Protein AF-A0A6I2SSJ2-F1 (afdb_monomer)

Structure (mmCIF, N/CA/C/O backbone):
data_AF-A0A6I2SSJ2-F1
#
_entry.id   AF-A0A6I2SSJ2-F1
#
loop_
_atom_site.group_PDB
_atom_site.id
_atom_site.type_symbol
_atom_site.label_atom_id
_atom_site.label_alt_id
_atom_site.label_comp_id
_atom_site.label_asym_id
_atom_site.label_entity_id
_atom_site.label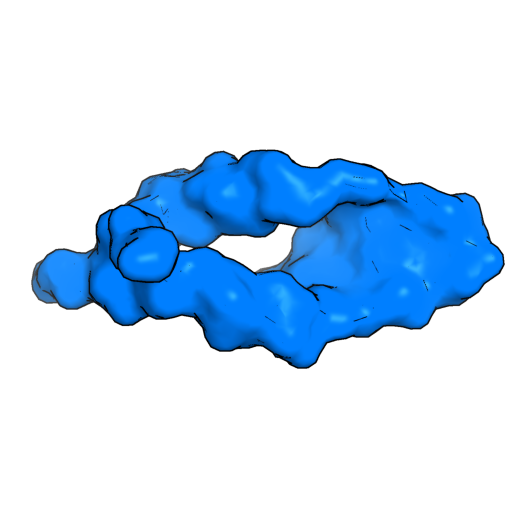_seq_id
_atom_site.pdbx_PDB_ins_code
_atom_site.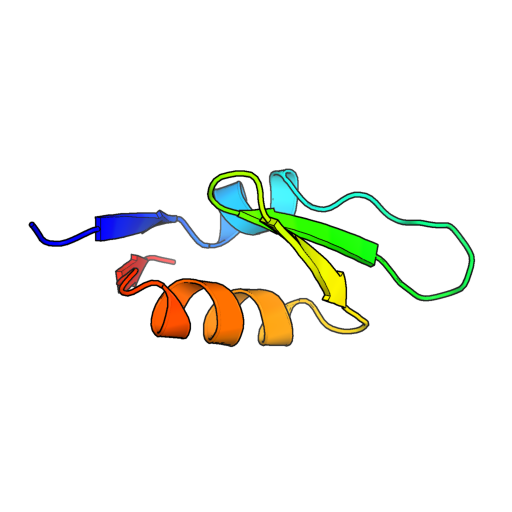Cartn_x
_atom_site.Cartn_y
_atom_site.Cartn_z
_atom_site.occupancy
_atom_site.B_iso_or_equiv
_atom_sit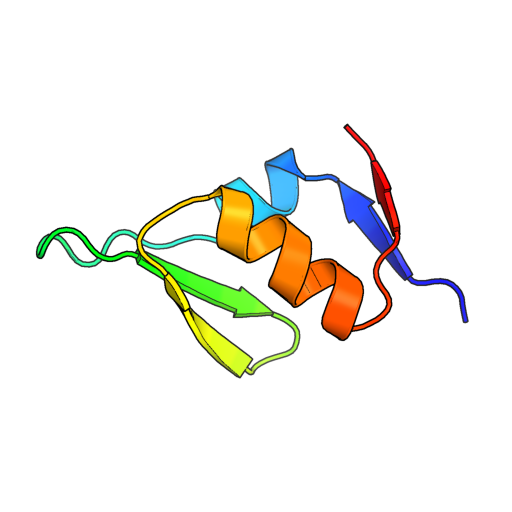e.auth_seq_id
_atom_site.auth_comp_id
_atom_site.auth_asym_id
_atom_site.auth_atom_id
_atom_site.pdbx_PDB_model_num
ATOM 1 N N . MET A 1 1 ? -12.214 -4.663 15.615 1.00 73.75 1 MET A N 1
ATOM 2 C CA . MET A 1 1 ? -12.201 -3.217 15.302 1.00 73.75 1 MET A CA 1
ATOM 3 C C . MET A 1 1 ? -12.139 -3.089 13.793 1.00 73.75 1 MET A C 1
ATOM 5 O 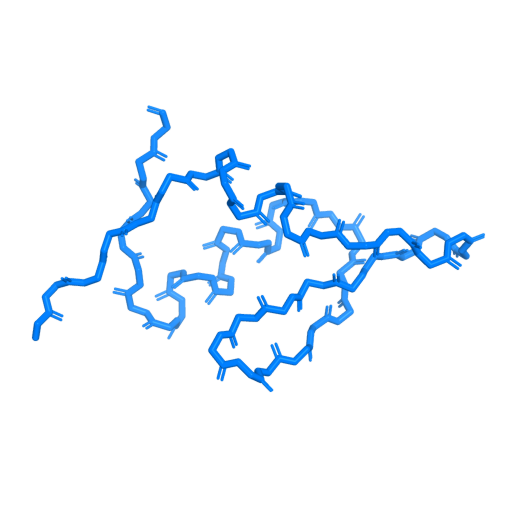O . MET A 1 1 ? -11.336 -3.796 13.201 1.00 73.75 1 MET A O 1
ATOM 9 N N . VAL A 1 2 ? -13.002 -2.279 13.180 1.00 80.31 2 VAL A N 1
ATOM 10 C CA . VAL A 1 2 ? -12.916 -1.996 11.739 1.00 80.31 2 VAL A CA 1
ATOM 11 C C . VAL A 1 2 ? -11.771 -1.006 11.529 1.00 80.31 2 VAL A C 1
ATOM 13 O O . VAL A 1 2 ? -11.737 0.017 12.213 1.00 80.31 2 VAL A O 1
ATOM 16 N N . LYS A 1 3 ? -10.823 -1.330 10.645 1.00 86.50 3 LYS A N 1
ATOM 17 C CA . LYS A 1 3 ? -9.751 -0.416 10.238 1.00 86.50 3 LYS A CA 1
ATOM 18 C C . LYS A 1 3 ? -10.181 0.255 8.936 1.00 86.50 3 LYS A C 1
ATOM 20 O O . LYS A 1 3 ? -10.572 -0.438 8.004 1.00 86.50 3 LYS A O 1
ATOM 25 N N . THR A 1 4 ? -10.110 1.577 8.865 1.00 90.62 4 THR A N 1
ATOM 26 C CA . THR A 1 4 ? -10.438 2.337 7.650 1.00 90.62 4 THR A CA 1
ATOM 27 C C . THR A 1 4 ? -9.228 3.172 7.268 1.00 90.62 4 THR A C 1
ATOM 29 O O . THR A 1 4 ? -8.613 3.778 8.144 1.00 90.62 4 THR A O 1
ATOM 32 N N . ALA A 1 5 ? -8.875 3.192 5.985 1.00 89.69 5 ALA A N 1
ATOM 33 C CA . ALA A 1 5 ? -7.789 4.018 5.465 1.00 89.69 5 ALA A CA 1
ATOM 34 C C . ALA A 1 5 ? -8.209 4.692 4.159 1.00 89.69 5 ALA A C 1
ATOM 36 O O . ALA A 1 5 ? -8.864 4.071 3.320 1.00 89.69 5 ALA A O 1
ATOM 37 N N . LEU A 1 6 ? -7.808 5.953 3.996 1.00 92.38 6 LEU A N 1
ATOM 38 C CA . LEU A 1 6 ? -7.918 6.654 2.724 1.00 92.38 6 LEU A CA 1
ATOM 39 C C . LEU A 1 6 ? -6.832 6.135 1.786 1.00 92.38 6 LEU A C 1
ATOM 41 O O . LEU A 1 6 ? -5.660 6.087 2.167 1.00 92.38 6 LEU A O 1
ATOM 45 N N . PHE A 1 7 ? -7.220 5.738 0.576 1.00 90.50 7 PHE A N 1
ATOM 46 C CA . PHE A 1 7 ? -6.279 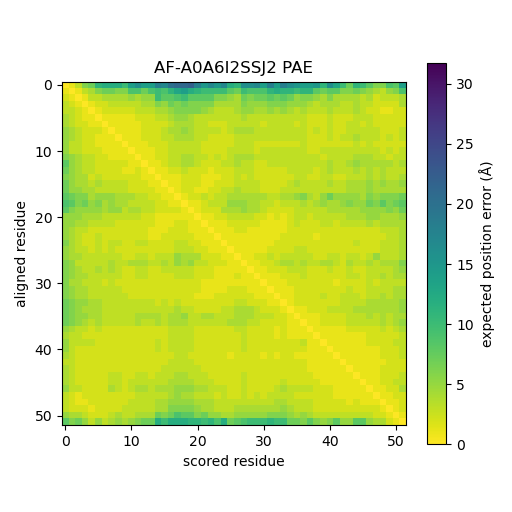5.190 -0.396 1.00 90.50 7 PHE A CA 1
ATOM 47 C C . PHE A 1 7 ? -5.159 6.186 -0.719 1.00 90.50 7 PHE A C 1
ATOM 49 O O . PHE A 1 7 ? -3.995 5.801 -0.739 1.00 90.50 7 PHE A O 1
ATOM 56 N N . GLU A 1 8 ? -5.488 7.471 -0.859 1.00 89.94 8 GLU A N 1
ATOM 57 C CA . GLU A 1 8 ? -4.514 8.538 -1.115 1.00 89.94 8 GLU A CA 1
ATOM 58 C C . GLU A 1 8 ? -3.432 8.608 -0.029 1.00 89.94 8 GLU A C 1
ATOM 60 O O . GLU A 1 8 ? -2.245 8.630 -0.338 1.00 89.94 8 GLU A O 1
ATOM 65 N N . THR A 1 9 ? -3.811 8.511 1.248 1.00 90.31 9 THR A N 1
ATOM 66 C CA . THR A 1 9 ? -2.849 8.503 2.363 1.00 90.31 9 THR A CA 1
ATOM 67 C C . THR A 1 9 ? -1.937 7.274 2.338 1.00 90.31 9 THR A C 1
ATOM 69 O O . THR A 1 9 ? -0.777 7.348 2.740 1.00 90.31 9 THR A O 1
ATOM 72 N N . LEU A 1 10 ? -2.431 6.124 1.864 1.00 91.12 10 LEU A N 1
ATOM 73 C CA . LEU A 1 10 ? -1.585 4.941 1.696 1.00 91.12 10 LEU A CA 1
ATOM 74 C C . LEU A 1 10 ? -0.571 5.146 0.567 1.00 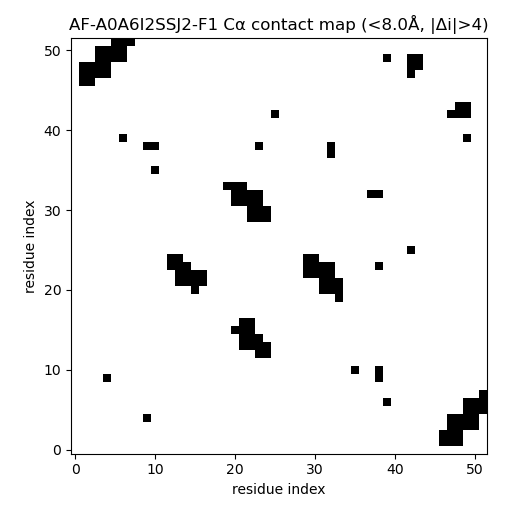91.12 10 LEU A C 1
ATOM 76 O O . LEU A 1 10 ? 0.582 4.755 0.724 1.00 91.12 10 LEU A O 1
ATOM 80 N N . ILE A 1 11 ? -0.973 5.793 -0.526 1.00 90.25 11 ILE A N 1
ATOM 81 C CA . ILE A 1 11 ? -0.092 6.128 -1.652 1.00 90.25 11 ILE A CA 1
ATOM 82 C C . ILE A 1 11 ? 1.002 7.106 -1.225 1.00 90.25 11 ILE A C 1
ATOM 84 O O . ILE A 1 11 ? 2.161 6.911 -1.576 1.00 90.25 11 ILE A O 1
ATOM 88 N N . GLU A 1 12 ? 0.670 8.109 -0.413 1.00 89.88 12 GLU A N 1
ATOM 89 C CA . GLU A 1 12 ? 1.648 9.064 0.129 1.00 89.88 12 GLU A CA 1
ATOM 90 C C . GLU A 1 12 ? 2.730 8.397 0.994 1.00 89.88 12 GLU A C 1
ATOM 92 O O . GLU A 1 12 ? 3.834 8.922 1.120 1.00 89.88 12 GLU A O 1
ATOM 97 N N . SER A 1 13 ? 2.438 7.230 1.580 1.00 87.81 13 SER A N 1
ATOM 98 C CA . SER A 1 13 ? 3.398 6.464 2.389 1.00 87.81 13 SER A CA 1
ATOM 99 C C . SER A 1 13 ? 4.353 5.582 1.571 1.00 87.81 13 SER A C 1
ATOM 101 O O . SER A 1 13 ? 5.222 4.913 2.137 1.00 87.81 13 SER A O 1
ATOM 103 N N . VAL A 1 14 ? 4.187 5.552 0.248 1.00 93.06 14 VAL A N 1
ATOM 104 C CA . VAL A 1 14 ? 5.006 4.758 -0.669 1.00 93.06 14 VAL A CA 1
ATOM 105 C C . VAL A 1 14 ? 6.287 5.507 -1.008 1.00 93.06 14 VAL A C 1
ATOM 107 O O . VAL A 1 14 ? 6.271 6.686 -1.350 1.00 93.06 14 VAL A O 1
ATOM 110 N N . VAL A 1 15 ? 7.407 4.793 -0.969 1.00 94.62 15 VAL A N 1
ATOM 111 C CA . VAL A 1 15 ? 8.723 5.322 -1.339 1.00 94.62 15 VAL A CA 1
ATOM 112 C C . VAL A 1 15 ? 9.182 4.665 -2.635 1.00 94.62 15 VAL A C 1
ATOM 114 O O . VAL A 1 15 ? 9.283 3.445 -2.692 1.00 94.62 15 VAL A O 1
ATOM 117 N N . ASP A 1 16 ? 9.474 5.446 -3.673 1.00 92.88 16 ASP A N 1
ATOM 118 C CA . ASP A 1 16 ? 10.081 4.928 -4.906 1.00 92.88 16 ASP A CA 1
ATOM 119 C C . ASP A 1 16 ? 11.548 4.534 -4.655 1.00 92.88 16 ASP A C 1
ATOM 121 O O . ASP A 1 16 ? 12.310 5.291 -4.047 1.00 92.88 16 ASP A O 1
ATOM 125 N N . ASN A 1 17 ? 11.942 3.347 -5.114 1.00 93.12 17 ASN A N 1
ATOM 126 C CA . ASN A 1 17 ? 13.302 2.832 -4.971 1.00 93.12 17 ASN A CA 1
ATOM 127 C C . ASN A 1 17 ? 14.206 3.198 -6.165 1.00 93.12 17 ASN A C 1
ATOM 129 O O . ASN A 1 17 ? 15.416 2.978 -6.104 1.00 93.12 17 ASN A O 1
ATOM 133 N N . GLY A 1 18 ? 13.654 3.748 -7.252 1.00 92.19 18 GLY A N 1
ATOM 134 C CA . GLY A 1 18 ? 14.406 4.169 -8.440 1.00 92.19 18 GLY A CA 1
ATOM 135 C C . GLY A 1 18 ? 14.831 3.030 -9.376 1.00 92.19 18 GLY A C 1
ATOM 136 O O . GLY A 1 18 ? 15.534 3.272 -10.356 1.00 92.19 18 GLY A O 1
ATOM 137 N N . ASP A 1 19 ? 14.400 1.797 -9.109 1.00 92.50 19 ASP A N 1
ATOM 138 C CA . ASP A 1 19 ? 14.664 0.593 -9.911 1.00 92.50 19 ASP A CA 1
ATOM 139 C C . ASP A 1 19 ? 13.397 0.044 -10.603 1.00 92.50 19 ASP A C 1
ATOM 141 O O . ASP A 1 19 ? 13.380 -1.082 -11.109 1.00 92.50 19 ASP A O 1
ATOM 145 N N . GLY A 1 20 ? 12.327 0.846 -10.632 1.00 90.81 20 GLY A N 1
ATOM 146 C CA . GLY A 1 20 ? 11.007 0.443 -11.125 1.00 90.81 20 GLY A CA 1
ATOM 147 C C . GLY A 1 20 ? 10.163 -0.299 -10.087 1.00 90.81 20 GLY A C 1
ATOM 148 O O . GLY A 1 20 ? 9.136 -0.881 -10.436 1.00 90.81 20 GLY A O 1
ATOM 149 N N . THR A 1 21 ? 10.591 -0.305 -8.824 1.00 94.75 21 THR A N 1
ATOM 150 C CA . THR A 1 21 ? 9.799 -0.767 -7.685 1.00 94.75 21 THR A CA 1
ATOM 151 C C . THR A 1 21 ? 9.592 0.355 -6.680 1.00 94.75 21 THR A C 1
ATOM 153 O O . THR A 1 21 ? 10.321 1.345 -6.647 1.00 94.75 21 THR A O 1
ATOM 156 N N . SER A 1 22 ? 8.604 0.183 -5.815 1.00 95.75 22 SER A N 1
ATOM 157 C CA . SER A 1 22 ? 8.376 1.055 -4.675 1.00 95.75 22 SER A CA 1
ATOM 158 C C . SER A 1 22 ? 8.243 0.235 -3.400 1.00 95.75 22 SER A C 1
ATOM 160 O O . SER A 1 22 ? 7.854 -0.932 -3.416 1.00 95.75 22 SER A O 1
ATOM 162 N N . THR A 1 23 ? 8.578 0.844 -2.274 1.00 95.88 23 THR A N 1
ATOM 163 C CA . THR A 1 23 ? 8.449 0.266 -0.944 1.00 95.88 23 THR A CA 1
ATOM 164 C C . THR A 1 23 ? 7.229 0.869 -0.262 1.00 95.88 23 THR A C 1
ATOM 166 O O . THR A 1 23 ? 7.205 2.056 0.057 1.00 95.88 23 THR A O 1
ATOM 169 N N . PHE A 1 24 ? 6.218 0.045 -0.008 1.00 95.00 24 PHE A N 1
ATOM 170 C CA . PHE A 1 24 ? 5.045 0.403 0.783 1.00 95.00 24 PHE A CA 1
ATOM 171 C C . PHE A 1 24 ? 5.193 -0.146 2.200 1.00 95.00 24 PHE A C 1
ATOM 173 O O . PHE A 1 24 ? 5.471 -1.331 2.374 1.00 95.00 24 PHE A O 1
ATOM 180 N N . THR A 1 25 ? 5.006 0.689 3.222 1.00 93.12 25 THR A N 1
ATOM 181 C CA . THR A 1 25 ? 5.089 0.247 4.620 1.00 93.12 25 THR A CA 1
ATOM 182 C C . THR A 1 25 ? 3.735 0.359 5.303 1.00 93.12 25 THR A C 1
ATOM 184 O O . THR A 1 25 ? 3.169 1.442 5.399 1.00 93.12 25 THR A O 1
ATOM 187 N N . LEU A 1 26 ? 3.244 -0.759 5.837 1.00 92.00 26 LEU A N 1
ATOM 188 C CA . LEU A 1 26 ? 1.978 -0.839 6.559 1.00 92.00 26 LEU A CA 1
ATOM 189 C C . LEU A 1 26 ? 2.167 -1.579 7.882 1.00 92.00 26 LEU A C 1
ATOM 191 O O . LEU A 1 26 ? 2.664 -2.704 7.909 1.00 92.00 26 LEU A O 1
ATOM 195 N N . GLU A 1 27 ? 1.782 -0.935 8.987 1.00 89.44 27 GLU A N 1
ATOM 196 C CA . GLU A 1 27 ? 1.889 -1.483 10.352 1.00 89.44 27 GLU A CA 1
ATOM 197 C C . GLU A 1 27 ? 3.293 -2.044 10.683 1.00 89.44 27 GLU A C 1
ATOM 199 O O . GLU A 1 27 ? 3.439 -3.077 11.334 1.00 89.44 27 GLU A O 1
ATOM 204 N N . GLY A 1 28 ? 4.346 -1.373 10.201 1.00 89.88 28 GLY A N 1
ATOM 205 C CA . GLY A 1 28 ? 5.742 -1.776 10.415 1.00 89.88 28 GLY A CA 1
ATOM 206 C C . GLY A 1 28 ? 6.234 -2.916 9.516 1.00 89.88 28 GLY A C 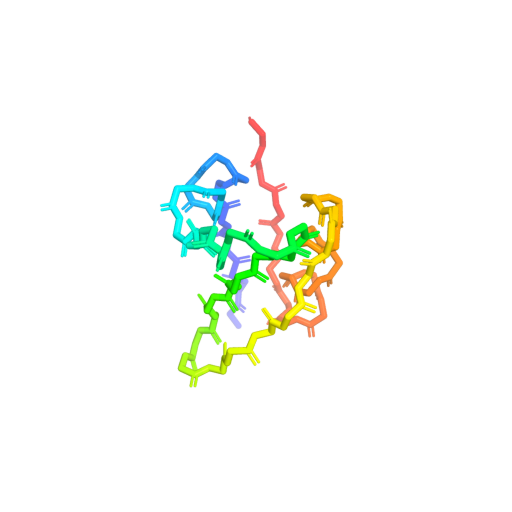1
ATOM 207 O O . GLY A 1 28 ? 7.377 -3.345 9.662 1.00 89.88 28 GLY A O 1
ATOM 208 N N . LYS A 1 29 ? 5.410 -3.401 8.580 1.00 92.19 29 LYS A N 1
ATOM 209 C CA . LYS A 1 29 ? 5.820 -4.342 7.530 1.00 92.19 29 LYS A CA 1
ATOM 210 C C . LYS A 1 29 ? 6.048 -3.598 6.224 1.00 92.19 29 LYS A C 1
ATOM 212 O O . LYS A 1 29 ? 5.183 -2.837 5.800 1.00 92.19 29 LYS A O 1
ATOM 217 N N . SER A 1 30 ? 7.178 -3.858 5.577 1.00 94.25 30 SER A N 1
ATOM 218 C CA . SER A 1 30 ? 7.510 -3.283 4.273 1.00 94.25 30 SER A CA 1
ATOM 219 C C . SER A 1 30 ? 7.250 -4.288 3.154 1.00 94.25 30 SER A C 1
ATOM 221 O O . SER A 1 30 ? 7.578 -5.469 3.268 1.00 94.25 30 SER A O 1
ATOM 223 N N . TYR A 1 31 ? 6.668 -3.794 2.071 1.00 94.75 31 TYR A N 1
ATOM 224 C CA . TYR A 1 31 ? 6.274 -4.535 0.885 1.00 94.75 31 TYR A CA 1
ATOM 225 C C . TYR A 1 31 ? 6.924 -3.891 -0.329 1.00 94.75 31 TYR A C 1
ATOM 227 O O . TYR A 1 31 ? 6.810 -2.683 -0.523 1.00 94.75 31 TYR A O 1
ATOM 235 N N . LEU A 1 32 ? 7.590 -4.703 -1.144 1.00 96.25 32 LEU A N 1
ATOM 236 C CA . LEU A 1 32 ? 8.061 -4.272 -2.450 1.00 96.25 32 LEU A CA 1
ATOM 237 C C . LEU A 1 32 ? 6.905 -4.418 -3.437 1.00 96.25 32 LEU A C 1
ATOM 239 O O . LEU A 1 32 ? 6.406 -5.525 -3.627 1.00 96.25 32 LEU A O 1
ATOM 243 N N . ILE A 1 33 ? 6.489 -3.313 -4.034 1.00 95.19 33 ILE A N 1
ATOM 244 C CA . ILE A 1 33 ? 5.388 -3.246 -4.991 1.00 95.19 33 ILE A CA 1
ATOM 245 C C . ILE A 1 33 ? 5.890 -2.672 -6.309 1.00 95.19 33 ILE A C 1
ATOM 247 O O . ILE A 1 33 ? 6.894 -1.960 -6.357 1.00 95.19 33 ILE A O 1
ATOM 251 N N . ARG A 1 34 ? 5.199 -2.987 -7.397 1.00 93.75 34 ARG A N 1
ATOM 252 C CA . ARG A 1 34 ? 5.436 -2.379 -8.716 1.00 93.75 34 ARG A CA 1
ATOM 253 C C . ARG A 1 34 ? 4.239 -1.578 -9.195 1.00 93.75 34 ARG A C 1
ATOM 255 O O . ARG A 1 34 ? 4.396 -0.701 -10.036 1.00 93.75 34 ARG A O 1
ATOM 262 N N . ASP A 1 35 ? 3.066 -1.885 -8.657 1.00 90.25 35 ASP A N 1
ATOM 263 C CA . ASP A 1 35 ? 1.816 -1.215 -8.975 1.00 90.25 35 ASP A CA 1
ATOM 264 C C . ASP A 1 35 ? 1.137 -0.725 -7.688 1.00 90.25 35 ASP A C 1
ATOM 266 O O . ASP A 1 35 ? 1.103 -1.414 -6.666 1.00 90.25 35 ASP A O 1
ATOM 270 N N . THR A 1 36 ? 0.559 0.471 -7.740 1.00 86.00 36 THR A N 1
ATOM 271 C CA . THR A 1 36 ? -0.222 1.044 -6.643 1.00 86.00 36 THR A CA 1
ATOM 272 C C . THR A 1 36 ? -1.489 0.242 -6.346 1.00 86.00 36 THR A C 1
ATOM 274 O O . THR A 1 36 ? -1.968 0.260 -5.213 1.00 86.00 36 THR A O 1
ATOM 277 N N . LEU A 1 37 ? -2.001 -0.542 -7.299 1.00 89.06 37 LEU A N 1
ATOM 278 C CA . LEU A 1 37 ? -3.098 -1.490 -7.070 1.00 89.06 37 LEU A CA 1
ATOM 279 C C . LEU A 1 37 ? -2.729 -2.598 -6.069 1.00 89.06 37 LEU A C 1
ATOM 281 O O . LEU A 1 37 ? -3.611 -3.159 -5.409 1.00 89.06 37 LEU A O 1
ATOM 285 N N . GLU A 1 38 ? -1.438 -2.905 -5.902 1.00 93.88 38 GLU A N 1
ATOM 286 C CA . GLU A 1 38 ? -0.978 -3.870 -4.897 1.00 93.88 38 GLU A CA 1
ATOM 287 C C . GLU A 1 38 ? -1.204 -3.351 -3.474 1.00 93.88 38 GLU A C 1
ATOM 289 O O . GLU A 1 38 ? -1.540 -4.130 -2.582 1.00 93.88 38 GLU A O 1
ATOM 294 N N . ILE A 1 39 ? -1.126 -2.032 -3.266 1.00 92.75 39 ILE A N 1
ATOM 295 C CA . ILE A 1 39 ? -1.389 -1.382 -1.973 1.00 92.75 39 ILE A CA 1
ATOM 296 C C . ILE A 1 39 ? -2.816 -1.668 -1.532 1.00 92.75 39 ILE A C 1
ATOM 298 O O . ILE A 1 39 ? -3.043 -2.004 -0.370 1.00 92.75 39 ILE A O 1
ATOM 302 N N . SER A 1 40 ? -3.778 -1.595 -2.459 1.00 92.75 40 SER A N 1
ATOM 303 C CA . SER A 1 40 ? -5.178 -1.855 -2.139 1.00 92.75 40 SER A CA 1
ATOM 304 C C . SER A 1 40 ? -5.376 -3.273 -1.618 1.00 92.75 40 SER A C 1
ATOM 306 O O . SER A 1 40 ? -6.146 -3.496 -0.683 1.00 92.75 40 SER A O 1
ATOM 308 N N . LYS A 1 41 ? -4.677 -4.236 -2.223 1.00 93.44 41 LYS A N 1
ATOM 309 C CA . LYS A 1 41 ? -4.743 -5.643 -1.833 1.00 93.44 41 LYS A CA 1
ATOM 310 C C . LYS A 1 41 ? -4.059 -5.881 -0.491 1.00 93.44 41 LYS A C 1
ATOM 312 O O . LYS A 1 41 ? -4.667 -6.471 0.392 1.00 93.44 41 LYS A O 1
ATOM 317 N N . ILE A 1 42 ? -2.858 -5.334 -0.302 1.00 94.06 42 ILE A N 1
ATOM 318 C CA . ILE A 1 42 ? -2.117 -5.428 0.962 1.00 94.06 42 ILE A CA 1
ATOM 319 C C . ILE A 1 42 ? -2.935 -4.816 2.105 1.00 94.06 42 ILE A C 1
ATOM 321 O O . ILE A 1 42 ? -3.087 -5.434 3.153 1.00 94.06 42 ILE A O 1
ATOM 325 N N . ALA A 1 43 ? -3.520 -3.633 1.918 1.00 93.12 43 ALA A N 1
ATOM 326 C CA . ALA A 1 43 ? -4.343 -3.000 2.944 1.00 93.12 43 ALA A CA 1
ATOM 327 C C . ALA A 1 43 ? -5.575 -3.851 3.303 1.00 93.12 43 ALA A C 1
ATOM 329 O O . ALA A 1 43 ? -5.853 -4.068 4.483 1.00 93.12 43 ALA A O 1
ATOM 330 N N . GLN A 1 44 ? -6.279 -4.394 2.306 1.00 92.62 44 GLN A N 1
ATOM 331 C CA . GLN A 1 44 ? -7.423 -5.284 2.536 1.00 92.62 44 GLN A CA 1
ATOM 332 C C . GLN A 1 44 ? -7.025 -6.582 3.251 1.00 92.62 44 GLN A C 1
ATOM 334 O O . GLN A 1 44 ? -7.733 -7.005 4.165 1.00 92.62 44 GLN A O 1
ATOM 339 N N . ASP A 1 45 ? -5.869 -7.164 2.922 1.00 93.31 45 ASP A N 1
ATOM 340 C CA . ASP A 1 45 ? -5.330 -8.353 3.599 1.00 93.31 45 ASP A CA 1
ATOM 341 C C . ASP A 1 45 ? -5.017 -8.080 5.084 1.00 93.31 45 ASP A C 1
ATOM 343 O O . ASP A 1 45 ? -5.115 -8.971 5.929 1.00 93.31 45 ASP A O 1
ATOM 347 N N . HIS A 1 46 ? -4.696 -6.830 5.433 1.00 91.62 46 HIS A N 1
ATOM 348 C CA . HIS A 1 46 ? -4.544 -6.361 6.819 1.00 91.62 46 HIS A CA 1
ATOM 349 C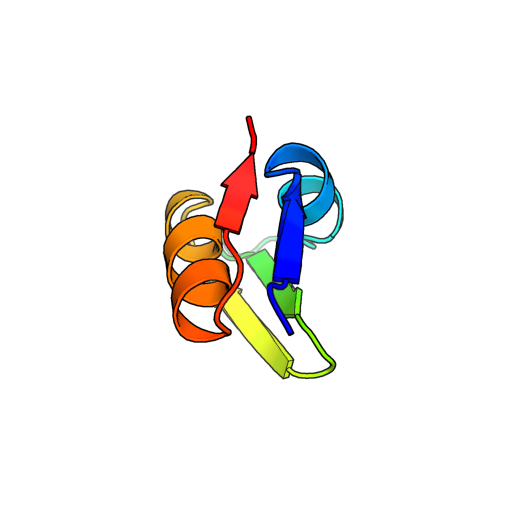 C . HIS A 1 46 ? -5.869 -5.957 7.490 1.00 91.62 46 HIS A C 1
ATOM 351 O O . HIS A 1 46 ? -5.880 -5.504 8.641 1.00 91.62 46 HIS A O 1
ATOM 357 N N . GLY A 1 47 ? -6.994 -6.139 6.797 1.00 92.44 47 GLY A N 1
ATOM 358 C CA . GLY A 1 47 ? -8.338 -5.858 7.294 1.00 92.44 47 GLY A CA 1
ATOM 359 C C . GLY A 1 47 ? -8.759 -4.393 7.183 1.00 92.44 47 GLY A C 1
ATOM 360 O O . GLY A 1 47 ? -9.674 -3.980 7.900 1.00 92.44 47 GLY A O 1
ATOM 361 N N . TYR A 1 48 ? -8.101 -3.602 6.329 1.00 93.44 48 TYR A N 1
ATOM 362 C CA . TYR A 1 48 ? -8.524 -2.233 6.048 1.00 93.44 48 TYR A CA 1
ATOM 363 C C . TYR A 1 48 ? -9.671 -2.196 5.042 1.00 93.44 48 TYR A C 1
ATOM 365 O O . TYR A 1 48 ? -9.633 -2.827 3.987 1.00 93.44 48 TYR A O 1
ATOM 373 N N . ILE A 1 49 ? -10.664 -1.370 5.349 1.00 93.06 49 ILE A N 1
ATOM 374 C CA . ILE A 1 49 ? -11.641 -0.883 4.385 1.00 93.06 49 ILE A CA 1
ATOM 375 C C . ILE A 1 49 ? -11.052 0.372 3.745 1.00 93.06 49 ILE A C 1
ATOM 377 O O . ILE A 1 49 ? -10.745 1.345 4.439 1.00 93.06 49 ILE A O 1
ATOM 381 N N . LEU A 1 50 ? -10.883 0.333 2.426 1.00 91.25 50 LEU A N 1
ATOM 382 C CA . LEU A 1 50 ? -10.401 1.475 1.663 1.00 91.25 50 LEU A CA 1
ATOM 383 C C . LEU A 1 50 ? -11.551 2.417 1.350 1.00 91.25 50 LEU A C 1
ATOM 385 O O . LEU A 1 50 ? -12.597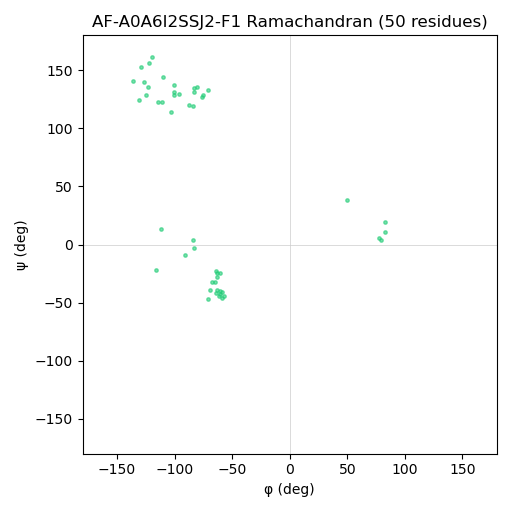 1.995 0.853 1.00 91.25 50 LEU A O 1
ATOM 389 N N . ILE A 1 51 ? -11.320 3.690 1.628 1.00 91.12 51 ILE A N 1
ATOM 390 C CA . ILE A 1 51 ? -12.147 4.793 1.154 1.00 91.12 51 ILE A CA 1
ATOM 391 C C . ILE A 1 51 ? -11.344 5.578 0.114 1.00 91.12 51 ILE A C 1
ATOM 393 O O . ILE A 1 51 ? -10.116 5.653 0.212 1.00 91.12 51 ILE A O 1
ATOM 397 N N . TYR A 1 52 ? -12.045 6.079 -0.900 1.00 83.56 52 TYR A N 1
ATOM 398 C CA . TYR A 1 52 ? -11.501 6.846 -2.020 1.00 83.56 52 TYR A CA 1
ATOM 399 C C . TYR A 1 52 ? -11.944 8.297 -1.904 1.00 83.56 52 TYR A C 1
ATOM 401 O O . TYR A 1 52 ? -13.095 8.509 -1.449 1.00 83.56 52 TYR A O 1
#

Mean predicted aligned error: 3.08 Å

Sequence (52 aa):
MVKTALFETLIESVVDNGDGTSTFTLEGKSYLIRDTLEISKIAQDHGYILIY

Solvent-accessible surface area (backbone atoms only — not comparable to full-atom values): 3220 Å² total; per-residue (Å²): 134,90,42,75,43,50,49,68,65,57,58,71,55,44,42,78,70,84,80,77,38,28,42,37,63,56,98,90,44,77,41,85,36,76,50,76,71,52,52,59,51,53,41,42,75,73,53,32,47,77,43,130

Nearest PDB structures (foldseek):
  2yko-assembly1_B  TM=5.600E-01  e=7.593E-01  Homo sapiens
  7qy5-assembly1_B  TM=7.112E-01  e=2.286E+00  Schizosaccharomyces pombe
  7qy5-assembly1_D  TM=6.875E-01  e=2.134E+00  Schizosaccharomyces pombe
  2yko-assembly1_A  TM=5.584E-01  e=1.000E+00  Homo sapiens
  2ykp-assembly1_B  TM=5.740E-01  e=1.736E+00  Homo sapiens

Radius of gyration: 10.68 Å; Cα contacts (8 Å, |Δi|>4): 67; chains: 1; bounding box: 28×17×26 Å

pLDDT: mean 91.39, std 3.86, range [73.75, 96.25]

Secondary structure (DSSP, 8-state):
--EEEEHHHHHHTEEE-SSS-EEEEETTEEEEESSHHHHHHHHHHTTEEEE-

Foldseek 3Di:
DQAEDELVVQVVQWADPPPQWIWGDDPNDIDIHNDSVVSVVVCVVVRYDYDD